Protein AF-A0A7J7HZI8-F1 (afdb_monomer_lite)

Secondary structure (DSSP, 8-state):
--EEEETTS-HHHHHHHHTSS-GGGEEEEEEESSEEEEEEEETTEEEEEETTS-EEEEE--SSTTSS--TT----TT--EEEEEEEETTTTEEEEEEEEEETTEE-TTS-HHHHHHHHHHHHHHTTTTSPP-SS--SEEEEPPEEESSHHHHHHHHHS--SS-EEEEEEEE-

InterPro domains:
  IPR017336 Snurportin-1 [PTHR13403] (26-172)
  IPR047857 Snurportin-1, m3G cap-binding domain [PF21974] (27-172)
  IPR047857 Snurportin-1, m3G cap-binding domain [cd09232] (27-172)

Sequence (172 aa):
MCIVVDRSLSLQTLKLYITSPFPLAMYVFARPAGKRCFVVSSNGTTISRLRNGSLLHRFPSALPSGARTKGNSCSAQSYCILDCIFHESDQTYYVIDMVCWAGYSLYECAAEFRFFWLNSKLVESGACEPPSFYHKYRFDLVPVYNCDQAGLHTAYSGPVPYVKDGLLFYNK

Radius of gyration: 16.7 Å; chains: 1; bounding box: 38×30×52 Å

Structure (mmCIF, N/CA/C/O backbone):
data_AF-A0A7J7HZI8-F1
#
_entry.id   AF-A0A7J7HZI8-F1
#
loop_
_atom_site.group_PDB
_atom_site.id
_atom_site.type_symbol
_atom_site.label_atom_id
_atom_site.label_alt_id
_atom_site.label_comp_id
_atom_site.label_asym_id
_atom_site.label_entity_id
_atom_site.label_seq_id
_atom_site.pdbx_PDB_ins_code
_atom_site.Cartn_x
_atom_site.Cartn_y
_atom_site.Cartn_z
_atom_site.occupancy
_atom_site.B_iso_or_equiv
_atom_site.auth_seq_id
_atom_site.auth_comp_id
_atom_site.auth_asym_id
_atom_site.auth_atom_id
_atom_site.pdbx_PDB_model_num
ATOM 1 N N . MET A 1 1 ? 7.036 -6.065 15.769 1.00 40.88 1 MET A N 1
ATOM 2 C CA . MET A 1 1 ? 6.128 -7.233 15.864 1.00 40.88 1 MET A CA 1
ATOM 3 C C . MET A 1 1 ? 4.721 -6.741 15.558 1.00 40.88 1 MET A C 1
ATOM 5 O O . MET A 1 1 ? 4.287 -5.824 16.238 1.00 40.88 1 MET A O 1
ATOM 9 N N . CYS A 1 2 ? 4.056 -7.260 14.519 1.00 52.22 2 CYS A N 1
ATOM 10 C CA . CYS A 1 2 ? 2.687 -6.848 14.186 1.00 52.22 2 CYS A CA 1
ATOM 11 C C . CYS A 1 2 ? 1.695 -7.850 14.770 1.00 52.22 2 CYS A C 1
ATOM 13 O O . CYS A 1 2 ? 1.752 -9.028 14.414 1.00 52.22 2 CYS A O 1
ATOM 15 N N . ILE A 1 3 ? 0.797 -7.389 15.637 1.00 61.16 3 ILE A N 1
ATOM 16 C CA . ILE A 1 3 ? -0.330 -8.193 16.119 1.00 61.16 3 ILE A CA 1
ATOM 17 C C . ILE A 1 3 ? -1.496 -7.921 15.172 1.00 61.16 3 ILE A C 1
ATOM 19 O O . ILE A 1 3 ? -1.765 -6.769 14.835 1.00 61.16 3 ILE A O 1
ATOM 23 N N . VAL A 1 4 ? -2.144 -8.983 14.702 1.00 61.16 4 VAL A N 1
ATOM 24 C CA . VAL A 1 4 ? -3.350 -8.895 13.878 1.00 61.16 4 VAL A CA 1
ATOM 25 C C . VAL A 1 4 ? -4.506 -9.391 14.722 1.00 61.16 4 VAL A C 1
ATOM 27 O O . VAL A 1 4 ? -4.433 -10.488 15.273 1.00 61.16 4 VAL A O 1
ATOM 30 N N . VAL A 1 5 ? -5.551 -8.578 14.824 1.00 65.75 5 VAL A N 1
ATOM 31 C CA . VAL A 1 5 ? -6.764 -8.929 15.557 1.00 65.75 5 VAL A CA 1
ATOM 32 C C . VAL A 1 5 ? -7.921 -9.005 14.570 1.00 65.75 5 VAL A C 1
ATOM 34 O O . VAL A 1 5 ? -8.190 -8.031 13.870 1.00 65.75 5 VAL A O 1
ATOM 37 N N . ASP A 1 6 ? -8.559 -10.172 14.488 1.00 61.91 6 ASP A N 1
ATOM 38 C CA . ASP A 1 6 ? -9.691 -10.440 13.593 1.00 61.91 6 ASP A CA 1
ATOM 39 C C . ASP A 1 6 ? -10.955 -9.686 14.054 1.00 61.91 6 ASP A C 1
ATOM 41 O O . ASP A 1 6 ? -11.122 -9.373 15.237 1.00 61.91 6 ASP A O 1
ATOM 45 N N . ARG A 1 7 ? -11.872 -9.424 13.118 1.00 56.50 7 ARG A N 1
ATOM 46 C CA . ARG A 1 7 ? -13.182 -8.801 13.350 1.00 56.50 7 ARG A CA 1
ATOM 47 C C . ARG A 1 7 ? -14.077 -9.568 14.336 1.00 56.50 7 ARG A C 1
ATOM 49 O O . ARG A 1 7 ? -15.078 -9.009 14.771 1.00 56.50 7 ARG A O 1
ATOM 56 N N . SER A 1 8 ? -13.775 -10.825 14.673 1.00 56.12 8 SER A N 1
ATOM 57 C CA . SER A 1 8 ? -14.578 -11.610 15.627 1.00 56.12 8 SER A CA 1
ATOM 58 C C . SER A 1 8 ? -14.513 -11.080 17.066 1.00 56.12 8 SER A C 1
ATOM 60 O O . SER A 1 8 ? -15.364 -11.422 17.889 1.00 56.12 8 SER A O 1
ATOM 62 N N . LEU A 1 9 ? -13.530 -10.234 17.385 1.00 59.00 9 LEU A N 1
ATOM 63 C CA . LEU A 1 9 ? -13.352 -9.674 18.718 1.00 59.00 9 LEU A CA 1
ATOM 64 C C . LEU A 1 9 ? -14.156 -8.383 18.882 1.00 59.00 9 LEU A C 1
ATOM 66 O O . LEU A 1 9 ? -14.002 -7.419 18.133 1.00 59.00 9 LEU A O 1
ATOM 70 N N . SER A 1 10 ? -15.013 -8.360 19.904 1.00 61.12 10 SER A N 1
ATOM 71 C CA . SER A 1 10 ? -15.821 -7.184 20.221 1.00 61.12 10 SER A CA 1
ATOM 72 C C . SER A 1 10 ? -14.939 -5.990 20.620 1.00 61.12 10 SER A C 1
ATOM 74 O O . SER A 1 10 ? -13.867 -6.154 21.210 1.00 61.12 10 SER A O 1
ATOM 76 N N . LEU A 1 11 ? -15.425 -4.764 20.390 1.00 61.34 11 LEU A N 1
ATOM 77 C CA . LEU A 1 11 ? -14.773 -3.540 20.882 1.00 61.34 11 LEU A CA 1
ATOM 78 C C . LEU A 1 11 ? -14.543 -3.558 22.403 1.00 61.34 11 LEU A C 1
ATOM 80 O O . LEU A 1 11 ? -13.587 -2.955 22.884 1.00 61.34 11 LEU A O 1
ATOM 84 N N . GLN A 1 12 ? -15.396 -4.249 23.166 1.00 58.69 12 GLN A N 1
ATOM 85 C CA . GLN A 1 12 ? -15.213 -4.431 24.609 1.00 58.69 12 GLN A CA 1
ATOM 86 C C . GLN A 1 12 ? -13.989 -5.308 24.908 1.00 58.69 12 GLN A C 1
ATOM 88 O O . GLN A 1 12 ? -13.199 -4.972 25.786 1.00 58.69 12 GLN A O 1
ATOM 93 N N . THR A 1 13 ? -13.773 -6.371 24.132 1.00 60.03 13 THR A N 1
ATOM 94 C CA . THR A 1 13 ? -12.595 -7.242 24.254 1.00 60.03 13 THR A CA 1
ATOM 95 C C . THR A 1 13 ? -11.309 -6.521 23.840 1.00 60.03 13 THR A C 1
ATOM 97 O O . THR A 1 13 ? -10.290 -6.651 24.513 1.00 60.03 13 THR A O 1
ATOM 100 N N . LEU A 1 14 ? -11.356 -5.691 22.793 1.00 62.72 14 LEU A N 1
ATOM 101 C CA . LEU A 1 14 ? -10.227 -4.845 22.382 1.00 62.72 14 LEU A CA 1
ATOM 102 C C . LEU A 1 14 ? -9.856 -3.796 23.446 1.00 62.72 14 LEU A C 1
ATOM 104 O O . LEU A 1 14 ? -8.674 -3.551 23.681 1.00 62.72 14 LEU A O 1
ATOM 108 N N . LYS A 1 15 ? -10.843 -3.207 24.137 1.00 59.06 15 LYS A N 1
ATOM 109 C CA . LYS A 1 15 ? -10.601 -2.264 25.245 1.00 59.06 15 LYS A CA 1
ATOM 110 C C . LYS A 1 15 ? -9.852 -2.905 26.417 1.00 59.06 15 LYS A C 1
ATOM 112 O O . LYS A 1 15 ? -9.004 -2.245 27.007 1.00 59.06 15 LYS A O 1
ATOM 117 N N . LEU A 1 16 ? -10.113 -4.180 26.716 1.00 57.41 16 LEU A N 1
ATOM 118 C CA . LEU A 1 16 ? -9.410 -4.915 27.777 1.00 57.41 16 LEU A CA 1
ATOM 119 C C . LEU A 1 16 ? -7.919 -5.134 27.456 1.00 57.41 16 LEU A C 1
ATOM 121 O O . LEU A 1 16 ? -7.085 -5.101 28.359 1.00 57.41 16 LEU A O 1
ATOM 125 N N . TYR A 1 17 ? -7.557 -5.286 26.176 1.00 57.78 17 TYR A N 1
ATOM 126 C CA . TYR A 1 17 ? -6.150 -5.329 25.750 1.00 57.78 17 TYR A CA 1
ATOM 127 C C . TYR A 1 17 ? -5.435 -3.979 25.958 1.00 57.78 17 TYR A C 1
ATOM 129 O O . TYR A 1 17 ? -4.256 -3.953 26.323 1.00 57.78 17 TYR A O 1
ATOM 137 N N . ILE A 1 18 ? -6.156 -2.861 25.793 1.00 56.66 18 ILE A N 1
ATOM 138 C CA . ILE A 1 18 ? -5.626 -1.494 25.950 1.00 56.66 18 ILE A CA 1
ATOM 139 C C . ILE A 1 18 ? -5.427 -1.100 27.425 1.00 56.66 18 ILE A C 1
ATOM 141 O O . ILE A 1 18 ? -4.606 -0.243 27.728 1.00 56.66 18 ILE A O 1
ATOM 145 N N . THR A 1 19 ? -6.117 -1.728 28.377 1.00 52.50 19 THR A N 1
ATOM 146 C CA . THR A 1 19 ? -5.936 -1.421 29.812 1.00 52.50 19 THR A CA 1
ATOM 147 C C . THR A 1 19 ? -4.640 -1.967 30.429 1.00 52.50 19 THR A C 1
ATOM 149 O O . THR A 1 19 ? -4.361 -1.701 31.595 1.00 52.50 19 THR A O 1
ATOM 152 N N . SER A 1 20 ? -3.827 -2.709 29.671 1.00 55.22 20 SER A N 1
ATOM 153 C CA . SER A 1 20 ? -2.462 -3.075 30.079 1.00 55.22 20 SER A CA 1
ATOM 154 C C . SER A 1 20 ? -1.481 -1.919 29.792 1.00 55.22 20 SER A C 1
ATOM 156 O O . SER A 1 20 ? -1.765 -1.105 28.927 1.00 55.22 20 SER A O 1
ATOM 158 N N . PRO A 1 21 ? -0.318 -1.801 30.459 1.00 53.47 21 PRO A N 1
ATOM 159 C CA . PRO A 1 21 ? 0.635 -0.695 30.242 1.00 53.47 21 PRO A CA 1
ATOM 160 C C . PRO A 1 21 ? 1.377 -0.711 28.882 1.00 53.47 21 PRO A C 1
ATOM 162 O O . PRO A 1 21 ? 2.198 0.164 28.618 1.00 53.47 21 PRO A O 1
ATOM 165 N N . PHE A 1 22 ? 1.098 -1.678 28.003 1.00 51.97 22 PHE A N 1
ATOM 166 C CA . PHE A 1 22 ? 1.773 -1.882 26.711 1.00 51.97 22 PHE A CA 1
ATOM 167 C C . PHE A 1 22 ? 1.375 -0.986 25.495 1.00 51.97 22 PHE A C 1
ATOM 169 O O . PHE A 1 22 ? 2.197 -0.868 24.587 1.00 51.97 22 PHE A O 1
ATOM 176 N N . PRO A 1 23 ? 0.186 -0.351 25.382 1.00 58.75 23 PRO A N 1
ATOM 177 C CA . PRO A 1 23 ? -0.328 0.150 24.098 1.00 58.75 23 PRO A CA 1
ATOM 178 C C . PRO A 1 23 ? 0.132 1.556 23.684 1.00 58.75 23 PRO A C 1
ATOM 180 O O . PRO A 1 23 ? 0.060 1.879 22.502 1.00 58.75 23 PRO A O 1
ATOM 183 N N . LEU A 1 24 ? 0.656 2.398 24.583 1.00 63.09 24 LEU A N 1
ATOM 184 C CA . LEU A 1 24 ? 1.064 3.769 24.209 1.00 63.09 24 LEU A CA 1
ATOM 185 C C . LEU A 1 24 ? 2.265 3.811 23.243 1.00 63.09 24 LEU A C 1
ATOM 187 O O . LEU A 1 24 ? 2.465 4.804 22.535 1.00 63.09 24 LEU A O 1
ATOM 191 N N . ALA A 1 25 ? 3.037 2.725 23.181 1.00 81.50 25 ALA A N 1
ATOM 192 C CA . ALA A 1 25 ? 4.170 2.564 22.276 1.00 81.50 25 ALA A CA 1
ATOM 193 C C . ALA A 1 25 ? 3.770 2.054 20.877 1.00 81.50 25 ALA A C 1
ATOM 195 O O . ALA A 1 25 ? 4.642 1.758 20.069 1.00 81.50 25 ALA A O 1
ATOM 196 N N . MET A 1 26 ? 2.473 1.934 20.568 1.00 88.94 26 MET A N 1
ATOM 197 C CA . MET A 1 26 ? 2.006 1.343 19.312 1.00 88.94 26 MET A CA 1
ATOM 198 C C . MET A 1 26 ? 1.172 2.308 18.462 1.00 88.94 26 MET A C 1
ATOM 200 O O . MET A 1 26 ? 0.520 3.230 18.960 1.00 88.94 26 MET A O 1
ATOM 204 N N . TYR A 1 27 ? 1.162 2.041 17.163 1.00 92.94 27 TYR A N 1
ATOM 205 C CA . TYR A 1 27 ? 0.184 2.519 16.197 1.00 92.94 27 TYR A CA 1
ATOM 206 C C . TYR A 1 27 ? -0.851 1.433 15.900 1.00 92.94 27 TYR A C 1
ATOM 208 O O . TYR A 1 27 ? -0.564 0.238 16.023 1.00 92.94 27 TYR A O 1
ATOM 216 N N . VAL A 1 28 ? -2.040 1.849 15.468 1.00 93.25 28 VAL A N 1
ATOM 217 C CA . VAL A 1 28 ? -3.134 0.971 15.046 1.00 93.25 28 VAL A CA 1
ATOM 218 C C . VAL A 1 28 ? -3.672 1.381 13.674 1.00 93.25 28 VAL A C 1
ATOM 220 O O . VAL A 1 28 ? -3.768 2.566 13.358 1.00 93.25 28 VAL A O 1
ATOM 223 N N . PHE A 1 29 ? -4.024 0.381 12.867 1.00 94.19 29 PHE A N 1
ATOM 224 C CA . PHE A 1 29 ? -4.473 0.523 11.484 1.00 94.19 29 PHE A CA 1
ATOM 225 C C . PHE A 1 29 ? -5.754 -0.281 11.270 1.00 94.19 29 PHE A C 1
ATOM 227 O O . PHE A 1 29 ? -5.889 -1.394 11.789 1.00 94.19 29 PHE A O 1
ATOM 234 N N . ALA A 1 30 ? -6.645 0.231 10.424 1.00 95.50 30 ALA A N 1
ATOM 235 C CA . ALA A 1 30 ? -7.705 -0.574 9.830 1.00 95.50 30 ALA A CA 1
ATOM 236 C C . ALA A 1 30 ? -7.076 -1.525 8.802 1.00 95.50 30 ALA A C 1
ATOM 238 O O . ALA A 1 30 ? -6.575 -1.078 7.776 1.00 95.50 30 ALA A O 1
ATOM 239 N N . ARG A 1 31 ? -7.053 -2.834 9.060 1.00 95.75 31 ARG A N 1
ATOM 240 C CA . ARG A 1 31 ? -6.400 -3.784 8.151 1.00 95.75 31 ARG A CA 1
ATOM 241 C C . ARG A 1 31 ? -7.294 -4.039 6.926 1.00 95.75 31 ARG A C 1
ATOM 243 O O . ARG A 1 31 ? -8.434 -4.463 7.124 1.00 95.75 31 ARG A O 1
ATOM 250 N N . PRO A 1 32 ? -6.822 -3.822 5.684 1.00 96.81 32 PRO A N 1
ATOM 251 C CA . PRO A 1 32 ? -7.548 -4.238 4.487 1.00 96.81 32 PRO A CA 1
ATOM 252 C C . PRO A 1 32 ? -7.670 -5.762 4.390 1.00 96.81 32 PRO A C 1
ATOM 254 O O . PRO A 1 32 ? -6.721 -6.486 4.691 1.00 96.81 32 PRO A O 1
ATOM 257 N N . ALA A 1 33 ? -8.808 -6.243 3.896 1.00 96.00 33 ALA A N 1
ATOM 258 C CA . ALA A 1 33 ? -9.020 -7.639 3.544 1.00 96.00 33 ALA A CA 1
ATOM 259 C C . ALA A 1 33 ? -8.139 -8.018 2.351 1.00 96.00 33 ALA A C 1
ATOM 261 O O . ALA A 1 33 ? -8.292 -7.490 1.252 1.00 96.00 33 ALA A O 1
ATOM 262 N N . GLY A 1 34 ? -7.198 -8.938 2.536 1.00 96.12 34 GLY A N 1
ATOM 263 C CA . GLY A 1 34 ? -6.335 -9.300 1.422 1.00 96.12 34 GLY A CA 1
ATOM 264 C C . GLY A 1 34 ? -5.084 -10.069 1.785 1.00 96.12 34 GLY A C 1
ATOM 265 O O . GLY A 1 34 ? -4.888 -10.545 2.907 1.00 96.12 34 GLY A O 1
ATOM 266 N N . LYS A 1 35 ? -4.209 -10.183 0.788 1.00 96.69 35 LYS A N 1
ATOM 267 C CA . LYS A 1 35 ? -2.971 -10.955 0.875 1.00 96.69 35 LYS A CA 1
ATOM 268 C C . LYS A 1 35 ? -1.818 -10.043 1.274 1.00 96.69 35 LYS A C 1
ATOM 270 O O . LYS A 1 35 ? -1.394 -9.195 0.490 1.00 96.69 35 LYS A O 1
ATOM 275 N N . ARG A 1 36 ? -1.277 -10.238 2.480 1.00 96.81 36 ARG A N 1
ATOM 276 C CA . ARG A 1 36 ? -0.037 -9.564 2.892 1.00 96.81 36 ARG A CA 1
ATOM 277 C C . ARG A 1 36 ? 1.133 -10.052 2.035 1.00 96.81 36 ARG A C 1
ATOM 279 O O . ARG A 1 36 ? 1.321 -11.260 1.866 1.00 96.81 36 ARG A O 1
ATOM 286 N N . CYS A 1 37 ? 1.908 -9.119 1.501 1.00 97.94 37 CYS A N 1
ATOM 287 C CA . CYS A 1 37 ? 2.987 -9.385 0.565 1.00 97.94 37 CYS A CA 1
ATOM 288 C C . CYS A 1 37 ? 4.089 -8.325 0.658 1.00 97.94 37 CYS A C 1
ATOM 290 O O . CYS A 1 37 ? 3.833 -7.176 1.004 1.00 97.94 37 CYS A O 1
ATOM 292 N N . PHE A 1 38 ? 5.308 -8.712 0.295 1.00 97.88 38 PHE A N 1
ATOM 293 C CA . PHE A 1 38 ? 6.377 -7.760 0.016 1.00 97.88 38 PHE A CA 1
ATOM 294 C C . PHE A 1 38 ? 6.353 -7.387 -1.456 1.00 97.88 38 PHE A C 1
ATOM 296 O O . PHE A 1 38 ? 6.255 -8.268 -2.313 1.00 97.88 38 PHE A O 1
ATOM 303 N N . VAL A 1 39 ? 6.484 -6.098 -1.745 1.00 98.38 39 VAL A N 1
ATOM 304 C CA . VAL A 1 39 ? 6.611 -5.561 -3.098 1.00 98.38 39 VAL A CA 1
ATOM 305 C C . VAL A 1 39 ? 8.031 -5.050 -3.282 1.00 98.38 39 VAL A C 1
ATOM 307 O O . VAL A 1 39 ? 8.505 -4.235 -2.498 1.00 98.38 39 VAL A O 1
ATOM 310 N N . VAL A 1 40 ? 8.705 -5.530 -4.324 1.00 97.88 40 VAL A N 1
ATOM 311 C CA . VAL A 1 40 ? 10.071 -5.136 -4.672 1.00 97.88 40 VAL A CA 1
ATOM 312 C C . VAL A 1 40 ? 10.091 -4.598 -6.096 1.00 97.88 40 VAL A C 1
ATOM 314 O O . VAL A 1 40 ? 9.689 -5.304 -7.023 1.00 97.88 40 VAL A O 1
ATOM 317 N N . SER A 1 41 ? 10.567 -3.368 -6.290 1.00 96.38 41 SER A N 1
ATOM 318 C CA . SER A 1 41 ? 10.803 -2.790 -7.618 1.00 96.38 41 SER A CA 1
ATOM 319 C C . SER A 1 41 ? 12.294 -2.634 -7.890 1.00 96.38 41 SER A C 1
ATOM 321 O O . SER A 1 41 ? 13.038 -2.099 -7.073 1.00 96.38 41 SER A O 1
ATOM 323 N N . SER A 1 42 ? 12.742 -3.141 -9.036 1.00 94.69 42 SER A N 1
ATOM 324 C CA . SER A 1 42 ? 14.132 -3.064 -9.486 1.00 94.69 42 SER A CA 1
ATOM 325 C C . SER A 1 42 ? 14.216 -3.435 -10.969 1.00 94.69 42 SER A C 1
ATOM 327 O O . SER A 1 42 ? 13.383 -4.187 -11.480 1.00 94.69 42 SER A O 1
ATOM 329 N N . ASN A 1 43 ? 15.235 -2.939 -11.677 1.00 91.44 43 ASN A N 1
ATOM 330 C CA . ASN A 1 43 ? 15.530 -3.305 -13.070 1.00 91.44 43 ASN A CA 1
ATOM 331 C C . ASN A 1 43 ? 14.347 -3.124 -14.051 1.00 91.44 43 ASN A C 1
ATOM 333 O O . ASN A 1 43 ? 14.212 -3.850 -15.044 1.00 91.44 43 ASN A O 1
ATOM 337 N N . GLY A 1 44 ? 13.489 -2.137 -13.780 1.00 91.75 44 GLY A N 1
ATOM 338 C CA . GLY A 1 44 ? 12.348 -1.772 -14.618 1.00 91.75 44 GLY A CA 1
ATOM 339 C C . GLY A 1 44 ? 11.150 -2.714 -14.494 1.00 91.75 44 GLY A C 1
ATOM 340 O O . GLY A 1 44 ? 10.342 -2.781 -15.418 1.00 91.75 44 GLY A O 1
ATOM 341 N N . THR A 1 45 ? 11.052 -3.472 -13.401 1.00 94.62 45 THR A N 1
ATOM 342 C CA . THR A 1 45 ? 9.901 -4.325 -13.089 1.00 94.62 45 THR A CA 1
ATOM 343 C C . THR A 1 45 ? 9.609 -4.290 -11.595 1.00 94.62 45 THR A C 1
ATOM 345 O O . THR A 1 45 ? 10.490 -4.064 -10.767 1.00 94.62 45 THR A O 1
ATOM 348 N N . THR A 1 46 ? 8.370 -4.600 -11.239 1.00 97.62 46 THR A N 1
ATOM 349 C CA . THR A 1 46 ? 7.943 -4.819 -9.859 1.00 97.62 46 THR A CA 1
ATOM 350 C C . THR A 1 46 ? 7.483 -6.255 -9.671 1.00 97.62 46 THR A C 1
ATOM 352 O O . THR A 1 46 ? 6.848 -6.844 -10.550 1.00 97.62 46 THR A O 1
ATOM 355 N N . ILE A 1 47 ? 7.854 -6.841 -8.537 1.00 98.38 47 ILE A N 1
ATOM 356 C CA . ILE A 1 47 ? 7.523 -8.204 -8.140 1.00 98.38 47 ILE A CA 1
ATOM 357 C C . ILE A 1 47 ? 6.906 -8.150 -6.748 1.00 98.38 47 ILE A C 1
ATOM 359 O O . ILE A 1 47 ? 7.517 -7.611 -5.829 1.00 98.38 47 ILE A O 1
ATOM 363 N N . SER A 1 48 ? 5.727 -8.742 -6.577 1.00 98.62 48 SER A N 1
ATOM 364 C CA . SER A 1 48 ? 5.128 -8.961 -5.262 1.00 98.62 48 SER A CA 1
ATOM 365 C C . SER A 1 48 ? 5.218 -10.431 -4.863 1.00 98.62 48 SER A C 1
ATOM 367 O O . SER A 1 48 ? 5.002 -11.326 -5.684 1.00 98.62 48 SER A O 1
ATOM 369 N N . ARG A 1 49 ? 5.562 -10.703 -3.602 1.00 98.56 49 ARG A N 1
ATOM 370 C CA . ARG A 1 49 ? 5.676 -12.058 -3.044 1.00 98.56 49 ARG A CA 1
ATOM 371 C C . ARG A 1 49 ? 4.905 -12.177 -1.745 1.00 98.56 49 ARG A C 1
ATOM 373 O O . ARG A 1 49 ? 4.982 -11.300 -0.890 1.00 98.56 49 ARG A O 1
ATOM 380 N N . LEU A 1 50 ? 4.186 -13.282 -1.593 1.00 97.69 50 LEU A N 1
ATOM 381 C CA . LEU A 1 50 ? 3.529 -13.630 -0.338 1.00 97.69 50 LEU A CA 1
ATOM 382 C C . LEU A 1 50 ? 4.571 -13.936 0.746 1.00 97.69 50 LEU A C 1
ATOM 384 O O . LEU A 1 50 ? 5.747 -14.165 0.462 1.00 97.69 50 LEU A O 1
ATOM 388 N N . ARG A 1 51 ? 4.132 -13.989 2.006 1.00 90.69 51 ARG A N 1
ATOM 389 C CA . ARG A 1 51 ? 5.009 -14.264 3.158 1.00 90.69 51 ARG A CA 1
ATOM 390 C C . ARG A 1 51 ? 5.712 -15.627 3.091 1.00 90.69 51 ARG A C 1
ATOM 392 O O . ARG A 1 51 ? 6.794 -15.777 3.643 1.00 90.69 51 ARG A O 1
ATOM 399 N N . ASN A 1 52 ? 5.121 -16.601 2.402 1.00 93.00 52 ASN A N 1
ATOM 400 C CA . ASN A 1 52 ? 5.737 -17.905 2.124 1.00 93.00 52 ASN A CA 1
ATOM 401 C C . ASN A 1 52 ? 6.780 -17.853 0.978 1.00 93.00 52 ASN A C 1
ATOM 403 O O . ASN A 1 52 ? 7.292 -18.891 0.576 1.00 93.00 52 ASN A O 1
ATOM 407 N N . GLY A 1 53 ? 7.056 -16.672 0.413 1.00 93.62 53 GLY A N 1
ATOM 408 C CA . GLY A 1 53 ? 7.993 -16.450 -0.691 1.00 93.62 53 GLY A CA 1
ATOM 409 C C . GLY A 1 53 ? 7.410 -16.660 -2.094 1.00 93.62 53 GLY A C 1
ATOM 410 O O . GLY A 1 53 ? 8.060 -16.290 -3.084 1.00 93.62 53 GLY A O 1
ATOM 411 N N . SER A 1 54 ? 6.192 -17.204 -2.216 1.00 97.38 54 SER A N 1
ATOM 412 C CA . SER A 1 54 ? 5.583 -17.467 -3.521 1.00 97.38 54 SER A CA 1
ATOM 413 C C . SER A 1 54 ? 5.320 -16.168 -4.276 1.00 97.38 54 SER A C 1
ATOM 415 O O . SER A 1 54 ? 4.889 -15.170 -3.692 1.00 97.38 54 SER A O 1
ATOM 417 N N . LEU A 1 55 ? 5.553 -16.188 -5.588 1.00 98.25 55 LEU A N 1
ATOM 418 C CA . LEU A 1 55 ? 5.240 -15.066 -6.466 1.00 98.25 55 LEU A CA 1
ATOM 419 C C . LEU A 1 55 ? 3.730 -14.804 -6.447 1.00 98.25 55 LEU A C 1
ATOM 421 O O . LEU A 1 55 ? 2.952 -15.712 -6.723 1.00 98.25 55 LEU A O 1
ATOM 425 N N . LEU A 1 56 ? 3.338 -13.571 -6.134 1.00 98.06 56 LEU A N 1
ATOM 426 C CA . LEU A 1 56 ? 1.963 -13.111 -6.281 1.00 98.06 56 LEU A CA 1
ATOM 427 C C . LEU A 1 56 ? 1.792 -12.493 -7.672 1.00 98.06 56 LEU A C 1
ATOM 429 O O . LEU A 1 56 ? 1.074 -13.045 -8.498 1.00 98.06 56 LEU A O 1
ATOM 433 N N . HIS A 1 57 ? 2.519 -11.413 -7.975 1.00 98.38 57 HIS A N 1
ATOM 434 C CA . HIS A 1 57 ? 2.464 -10.758 -9.283 1.00 98.38 57 HIS A CA 1
ATOM 435 C C . HIS A 1 57 ? 3.836 -10.280 -9.770 1.00 98.38 57 HIS A C 1
ATOM 437 O O . HIS A 1 57 ? 4.738 -9.982 -8.988 1.00 98.38 57 HIS A O 1
ATOM 443 N N . ARG A 1 58 ? 3.954 -10.133 -11.095 1.00 97.81 58 ARG A N 1
ATOM 444 C CA . ARG A 1 58 ? 5.019 -9.385 -11.774 1.00 97.81 58 ARG A CA 1
ATOM 445 C C . ARG A 1 58 ? 4.380 -8.351 -12.698 1.00 97.81 58 ARG A C 1
ATOM 447 O O . ARG A 1 58 ? 3.540 -8.714 -13.519 1.00 97.81 58 ARG A O 1
ATOM 454 N N . PHE A 1 59 ? 4.737 -7.081 -12.545 1.00 97.31 59 PHE A N 1
ATOM 455 C CA . PHE A 1 59 ? 4.059 -5.974 -13.222 1.00 97.31 59 PHE A CA 1
ATOM 456 C C . PHE A 1 59 ? 4.944 -4.723 -13.323 1.00 97.31 59 PHE A C 1
ATOM 458 O O . PHE A 1 59 ? 5.872 -4.583 -12.526 1.00 97.31 59 PHE A O 1
ATOM 465 N N . PRO A 1 60 ? 4.685 -3.812 -14.278 1.00 95.75 60 PRO A N 1
ATOM 466 C CA . PRO A 1 60 ? 5.257 -2.472 -14.245 1.00 95.75 60 PRO A CA 1
ATOM 467 C C . PRO A 1 60 ? 4.543 -1.623 -13.182 1.00 95.75 60 PRO A C 1
ATOM 469 O O . PRO A 1 60 ? 3.319 -1.712 -13.040 1.00 95.75 60 PRO A O 1
ATOM 472 N N . SER A 1 61 ? 5.287 -0.803 -12.441 1.00 95.94 61 SER A N 1
ATOM 473 C CA . SER A 1 61 ? 4.730 0.157 -11.480 1.00 95.94 61 SER A CA 1
ATOM 474 C C . SER A 1 61 ? 5.409 1.522 -11.574 1.00 95.94 61 SER A C 1
ATOM 476 O O . SER A 1 61 ? 6.510 1.638 -12.111 1.00 95.94 61 SER A O 1
ATOM 478 N N . ALA A 1 62 ? 4.762 2.534 -10.996 1.00 94.44 62 ALA A N 1
ATOM 479 C CA . ALA A 1 62 ? 5.313 3.880 -10.872 1.00 94.44 62 ALA A CA 1
ATOM 480 C C . ALA A 1 62 ? 6.330 4.020 -9.716 1.00 94.44 62 ALA A C 1
ATOM 482 O O . ALA A 1 62 ? 6.871 5.098 -9.491 1.00 94.44 62 ALA A O 1
ATOM 483 N N .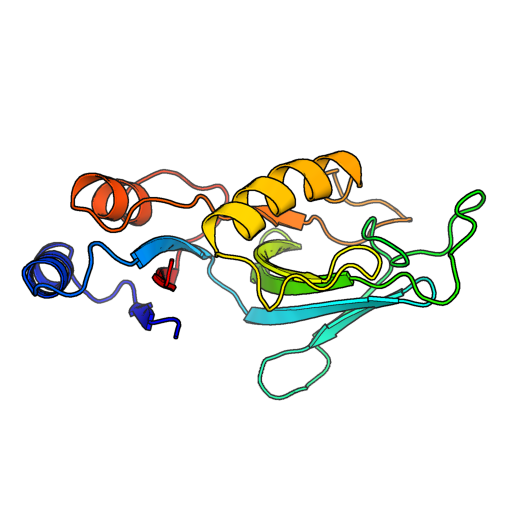 LEU A 1 63 ? 6.630 2.934 -8.991 1.00 95.25 63 LEU A N 1
ATOM 484 C CA . LEU A 1 63 ? 7.675 2.932 -7.968 1.00 95.25 63 LEU A CA 1
ATOM 485 C C . LEU A 1 63 ? 9.063 3.149 -8.601 1.00 95.25 63 LEU A C 1
ATOM 487 O O . LEU A 1 63 ? 9.267 2.811 -9.775 1.00 95.25 63 LEU A O 1
ATOM 491 N N . PRO A 1 64 ? 10.061 3.624 -7.831 1.00 93.69 64 PRO A N 1
ATOM 492 C CA . PRO A 1 64 ? 11.439 3.729 -8.303 1.00 93.69 64 PRO A CA 1
ATOM 493 C C . PRO A 1 64 ? 11.923 2.423 -8.946 1.00 93.69 64 PRO A C 1
ATOM 495 O O . PRO A 1 64 ? 11.789 1.343 -8.366 1.00 93.69 64 PRO A O 1
ATOM 498 N N . SER A 1 65 ? 12.450 2.507 -10.169 1.00 92.38 65 SER A N 1
ATOM 499 C CA . SER A 1 65 ? 12.887 1.346 -10.965 1.00 92.38 65 SER A CA 1
ATOM 500 C C . SER A 1 65 ? 11.810 0.270 -11.208 1.00 92.38 65 SER A C 1
ATOM 502 O O . SER A 1 65 ? 12.146 -0.874 -11.522 1.00 92.38 65 SER A O 1
ATOM 504 N N . GLY A 1 66 ? 10.521 0.610 -11.081 1.00 93.50 66 GLY A N 1
ATOM 505 C CA . GLY A 1 66 ? 9.382 -0.301 -11.244 1.00 93.50 66 GLY A CA 1
ATOM 506 C C . GLY A 1 66 ? 8.893 -0.488 -12.678 1.00 93.50 66 GLY A C 1
ATOM 507 O O . GLY A 1 66 ? 8.201 -1.467 -12.956 1.00 93.50 66 GLY A O 1
ATOM 508 N N . ALA A 1 67 ? 9.288 0.389 -13.601 1.00 91.75 67 ALA A N 1
ATOM 509 C CA . ALA A 1 67 ? 8.952 0.313 -15.019 1.00 91.75 67 ALA A CA 1
ATOM 510 C C . ALA A 1 67 ? 10.103 0.844 -15.890 1.00 91.75 67 ALA A C 1
ATOM 512 O O . ALA A 1 67 ? 10.939 1.626 -15.438 1.00 91.75 67 ALA A O 1
ATOM 513 N N . ARG A 1 68 ? 10.148 0.420 -17.159 1.00 85.88 68 ARG A N 1
ATOM 514 C CA . ARG A 1 68 ? 11.080 0.954 -18.165 1.00 85.88 68 ARG A CA 1
ATOM 515 C C . ARG A 1 68 ? 10.419 2.120 -18.898 1.00 85.88 68 ARG A C 1
ATOM 517 O O . ARG A 1 68 ? 9.731 1.906 -19.892 1.00 85.88 68 ARG A O 1
ATOM 524 N N . THR A 1 69 ? 10.608 3.340 -18.408 1.00 76.00 69 THR A N 1
ATOM 525 C CA . THR A 1 69 ? 10.107 4.564 -19.052 1.00 76.00 69 THR A CA 1
ATOM 526 C C . THR A 1 69 ? 11.252 5.340 -19.708 1.00 76.00 69 THR A C 1
ATOM 528 O O . THR A 1 69 ? 12.386 5.339 -19.228 1.00 76.00 69 THR A O 1
ATOM 531 N N . LYS A 1 70 ? 10.979 5.991 -20.847 1.00 58.94 70 LYS A N 1
ATOM 532 C CA . LYS A 1 70 ? 11.955 6.867 -21.513 1.00 58.94 70 LYS A CA 1
ATOM 533 C C . LYS A 1 70 ? 12.160 8.113 -20.643 1.00 58.94 70 LYS A C 1
ATOM 535 O O . LYS A 1 70 ? 11.207 8.852 -20.434 1.00 58.94 70 LYS A O 1
ATOM 540 N N . GLY A 1 71 ? 13.377 8.330 -20.146 1.00 59.34 71 GLY A N 1
ATOM 541 C CA . GLY A 1 71 ? 13.749 9.528 -19.376 1.00 59.34 71 GLY A CA 1
ATOM 542 C C . GLY A 1 71 ? 14.177 9.272 -17.931 1.00 59.34 71 GLY A C 1
ATOM 543 O O . GLY A 1 71 ? 14.776 10.153 -17.326 1.00 59.34 71 GLY A O 1
ATOM 544 N N . ASN A 1 72 ? 13.954 8.071 -17.388 1.00 55.56 72 ASN A N 1
ATOM 545 C CA . ASN A 1 72 ? 14.458 7.727 -16.063 1.00 55.56 72 ASN A CA 1
ATOM 546 C C . ASN A 1 72 ? 15.830 7.059 -16.218 1.00 55.56 72 ASN A C 1
ATOM 548 O O . ASN A 1 72 ? 15.922 5.867 -16.515 1.00 55.56 72 ASN A O 1
ATOM 552 N N . SER A 1 73 ? 16.909 7.835 -16.092 1.00 53.97 73 SER A N 1
ATOM 553 C CA . SER A 1 73 ? 18.264 7.295 -15.967 1.00 53.97 73 SER A CA 1
ATOM 554 C C . SER A 1 73 ? 18.346 6.536 -14.643 1.00 53.97 73 SER A C 1
ATOM 556 O O . SER A 1 73 ? 18.721 7.099 -13.616 1.00 53.97 73 SER A O 1
ATOM 558 N N . CYS A 1 74 ? 17.908 5.275 -14.644 1.00 53.84 74 CYS A N 1
ATOM 559 C CA . CYS A 1 74 ? 17.961 4.418 -13.472 1.00 53.84 74 CYS A CA 1
ATOM 560 C C . CYS A 1 74 ? 19.425 4.296 -13.057 1.00 53.84 74 CYS A C 1
ATOM 562 O O . CYS A 1 74 ? 20.220 3.667 -13.760 1.00 53.84 74 CYS A O 1
ATOM 564 N N . SER A 1 75 ? 19.794 4.890 -11.921 1.00 60.25 75 SER A N 1
ATOM 565 C CA . SER A 1 75 ? 21.042 4.512 -11.273 1.00 60.25 75 SER A CA 1
ATOM 566 C C . SER A 1 75 ? 20.979 3.003 -11.031 1.00 60.25 75 SER A C 1
ATOM 568 O O . SER A 1 75 ? 19.940 2.472 -10.627 1.00 60.25 75 SER A O 1
ATOM 570 N N . ALA A 1 76 ? 22.074 2.291 -11.299 1.00 61.44 76 ALA A N 1
ATOM 571 C CA . ALA A 1 76 ? 22.125 0.828 -11.203 1.00 61.44 76 ALA A CA 1
ATOM 572 C C . ALA A 1 76 ? 21.799 0.283 -9.790 1.00 61.44 76 ALA A C 1
ATOM 574 O O . ALA A 1 76 ? 21.683 -0.924 -9.605 1.00 61.44 76 ALA A O 1
ATOM 575 N N . GLN A 1 77 ? 21.641 1.169 -8.801 1.00 69.19 77 GLN A N 1
ATOM 576 C CA . GLN A 1 77 ? 21.375 0.869 -7.396 1.00 69.19 77 GLN A CA 1
ATOM 577 C C . GLN A 1 77 ? 19.987 1.327 -6.907 1.00 69.19 77 GLN A C 1
ATOM 579 O O . GLN A 1 77 ? 19.693 1.188 -5.724 1.00 69.19 77 GLN A O 1
ATOM 584 N N . SER A 1 78 ? 19.112 1.861 -7.769 1.00 87.62 78 SER A N 1
ATOM 585 C CA . SER A 1 78 ? 17.777 2.297 -7.335 1.00 87.62 78 SER A CA 1
ATOM 586 C C . SER A 1 78 ? 16.797 1.121 -7.273 1.00 87.62 78 SER A C 1
ATOM 588 O O . SER A 1 78 ? 16.487 0.504 -8.296 1.00 87.62 78 SER A O 1
ATOM 590 N N . TYR A 1 79 ? 16.296 0.814 -6.076 1.00 93.62 79 TYR A N 1
ATOM 591 C CA . TYR A 1 79 ? 15.241 -0.175 -5.836 1.00 93.62 79 TYR A CA 1
ATOM 592 C C . TYR A 1 79 ? 14.303 0.283 -4.711 1.00 93.62 79 TYR A C 1
ATOM 594 O O . TYR A 1 79 ? 14.644 1.170 -3.928 1.00 93.62 79 TYR A O 1
ATOM 602 N N . CYS A 1 80 ? 13.111 -0.306 -4.628 1.00 95.62 80 CYS A N 1
ATOM 603 C CA . CYS A 1 80 ? 12.160 -0.064 -3.540 1.00 95.62 80 CYS A CA 1
ATOM 604 C C . CYS A 1 80 ? 11.696 -1.390 -2.933 1.00 95.62 80 CYS A C 1
ATOM 606 O O . CYS A 1 80 ? 11.573 -2.389 -3.646 1.00 95.62 80 CYS A O 1
ATOM 608 N N . ILE A 1 81 ? 11.456 -1.389 -1.620 1.00 96.88 81 ILE A N 1
ATOM 609 C CA . ILE A 1 81 ? 10.892 -2.510 -0.866 1.00 96.88 81 ILE A CA 1
ATOM 610 C C . ILE A 1 81 ? 9.771 -1.971 0.023 1.00 96.88 81 ILE A C 1
ATOM 612 O O . ILE A 1 81 ? 10.025 -1.174 0.931 1.00 96.88 81 ILE A O 1
ATOM 616 N N . LEU A 1 82 ? 8.551 -2.446 -0.218 1.00 97.69 82 LEU A N 1
ATOM 617 C CA . LEU A 1 82 ? 7.349 -2.101 0.539 1.00 97.69 82 LEU A CA 1
ATOM 618 C C . LEU A 1 82 ? 6.741 -3.355 1.181 1.00 97.69 82 LEU A C 1
ATOM 620 O O . LEU A 1 82 ? 6.747 -4.430 0.575 1.00 97.69 82 LEU A O 1
ATOM 624 N N . ASP A 1 83 ? 6.187 -3.212 2.384 1.00 96.62 83 ASP A N 1
ATOM 625 C CA . ASP A 1 83 ? 5.265 -4.187 2.979 1.00 96.62 83 ASP A CA 1
ATOM 626 C C . ASP A 1 83 ? 3.839 -3.728 2.675 1.00 96.62 83 ASP A C 1
ATOM 628 O O . ASP A 1 83 ? 3.453 -2.592 2.970 1.00 96.62 83 ASP A O 1
ATOM 632 N N . CYS A 1 84 ? 3.063 -4.595 2.035 1.00 97.88 84 CYS A N 1
ATOM 633 C CA . CYS A 1 84 ? 1.750 -4.256 1.514 1.00 97.88 84 CYS A CA 1
ATOM 634 C C . CYS A 1 84 ? 0.715 -5.328 1.842 1.00 97.88 84 CYS A C 1
ATOM 636 O O . CYS A 1 84 ? 1.020 -6.501 2.070 1.00 97.88 84 CYS A O 1
ATOM 638 N N . ILE A 1 85 ? -0.550 -4.940 1.756 1.00 97.94 85 ILE A N 1
ATOM 639 C CA . ILE A 1 85 ? -1.686 -5.847 1.670 1.00 97.94 85 ILE A CA 1
ATOM 640 C C . ILE A 1 85 ? -2.338 -5.625 0.310 1.00 97.94 85 ILE A C 1
ATOM 642 O O . ILE A 1 85 ? -2.820 -4.536 0.012 1.00 97.94 85 ILE A O 1
ATOM 646 N N . PHE A 1 86 ? -2.329 -6.659 -0.529 1.00 98.19 86 PHE A N 1
ATOM 647 C CA . PHE A 1 86 ? -3.020 -6.622 -1.809 1.00 98.19 86 PHE A CA 1
ATOM 648 C C . PHE A 1 86 ? -4.504 -6.918 -1.594 1.00 98.19 86 PHE A C 1
ATOM 650 O O . PHE A 1 86 ? -4.862 -8.038 -1.212 1.00 98.19 86 PHE A O 1
ATOM 657 N N . HIS A 1 87 ? -5.341 -5.910 -1.821 1.00 98.00 87 HIS A N 1
ATOM 658 C CA . HIS A 1 87 ? -6.791 -6.007 -1.721 1.00 98.00 87 HIS A CA 1
ATOM 659 C C . HIS A 1 87 ? -7.359 -6.357 -3.103 1.00 98.00 87 HIS A C 1
ATOM 661 O O . HIS A 1 87 ? -7.249 -5.604 -4.070 1.00 98.00 87 HIS A O 1
ATOM 667 N N . GLU A 1 88 ? -7.910 -7.564 -3.226 1.00 96.00 88 GLU A N 1
ATOM 668 C CA . GLU A 1 88 ? -8.216 -8.150 -4.536 1.00 96.00 88 GLU A CA 1
ATOM 669 C C . GLU A 1 88 ? -9.406 -7.482 -5.230 1.00 96.00 88 GLU A C 1
ATOM 671 O O . GLU A 1 88 ? -9.431 -7.412 -6.457 1.00 96.00 88 GLU A O 1
ATOM 676 N N . SER A 1 89 ? -10.391 -6.978 -4.481 1.00 95.75 89 SER A N 1
ATOM 677 C CA . SER A 1 89 ? -11.623 -6.472 -5.093 1.00 95.75 89 SER A CA 1
ATOM 678 C C . SER A 1 89 ? -11.428 -5.150 -5.836 1.00 95.75 89 SER A C 1
ATOM 680 O O . SER A 1 89 ? -12.132 -4.906 -6.809 1.00 95.75 89 SER A O 1
ATOM 682 N N . ASP A 1 90 ? -10.490 -4.305 -5.395 1.00 95.94 90 ASP A N 1
ATOM 683 C CA . ASP A 1 90 ? -10.173 -3.020 -6.038 1.00 95.94 90 ASP A CA 1
ATOM 684 C C . ASP A 1 90 ? -8.784 -3.000 -6.704 1.00 95.94 90 ASP A C 1
ATOM 686 O O . ASP A 1 90 ? -8.402 -1.997 -7.301 1.00 95.94 90 ASP A O 1
ATOM 690 N N . GLN A 1 91 ? -8.044 -4.115 -6.631 1.00 96.00 91 GLN A N 1
ATOM 691 C CA . GLN A 1 91 ? -6.717 -4.289 -7.228 1.00 96.00 91 GLN A CA 1
ATOM 692 C C . GLN A 1 91 ? -5.686 -3.247 -6.739 1.00 96.00 91 GLN A C 1
ATOM 694 O O . GLN A 1 91 ? -4.789 -2.852 -7.492 1.00 96.00 91 GLN A O 1
ATOM 699 N N . THR A 1 92 ? -5.781 -2.828 -5.473 1.00 97.81 92 THR A N 1
ATOM 700 C CA . THR A 1 92 ? -4.856 -1.870 -4.846 1.00 97.81 92 THR A CA 1
ATOM 701 C C . THR A 1 92 ? -3.869 -2.575 -3.909 1.00 97.81 92 THR A C 1
ATOM 703 O O . THR A 1 92 ? -4.230 -3.456 -3.122 1.00 97.81 92 THR A O 1
ATOM 706 N N . TYR A 1 93 ? -2.599 -2.165 -3.960 1.00 98.38 93 TYR A N 1
ATOM 707 C CA . TYR A 1 93 ? -1.618 -2.475 -2.920 1.00 98.38 93 TYR A CA 1
ATOM 708 C C . TYR A 1 93 ? -1.685 -1.412 -1.828 1.00 98.38 93 TYR A C 1
ATOM 710 O O . TYR A 1 93 ? -1.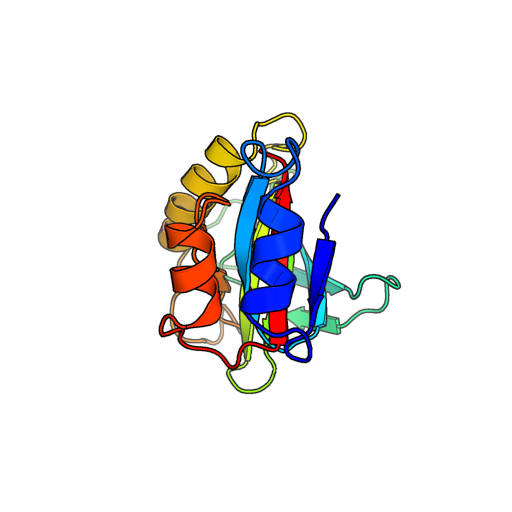149 -0.316 -1.981 1.00 98.38 93 TYR A O 1
ATOM 718 N N . TYR A 1 94 ? -2.312 -1.756 -0.709 1.00 98.06 94 TYR A N 1
ATOM 719 C CA . TYR A 1 94 ? -2.302 -0.909 0.472 1.00 98.06 94 TYR A CA 1
ATOM 720 C C . TYR A 1 94 ? -0.970 -1.055 1.200 1.00 98.06 94 TYR A C 1
ATOM 722 O O . TYR A 1 94 ? -0.650 -2.131 1.711 1.00 98.06 94 TYR A O 1
ATOM 730 N N . VAL A 1 95 ? -0.173 0.008 1.216 1.00 97.56 95 VAL A N 1
ATOM 731 C CA . VAL A 1 95 ? 1.154 0.024 1.827 1.00 97.56 95 VAL A CA 1
ATOM 732 C C . VAL A 1 95 ? 1.010 0.205 3.335 1.00 97.56 95 VAL A C 1
ATOM 734 O O . VAL A 1 95 ? 0.400 1.167 3.799 1.00 97.56 95 VAL A O 1
ATOM 737 N N . ILE A 1 96 ? 1.568 -0.739 4.093 1.00 95.12 96 ILE A N 1
ATOM 738 C CA . ILE A 1 96 ? 1.602 -0.703 5.561 1.00 95.12 96 ILE A CA 1
ATOM 739 C C . ILE A 1 96 ? 2.995 -0.366 6.099 1.00 95.12 96 ILE A C 1
ATOM 741 O O . ILE A 1 96 ? 3.109 0.039 7.252 1.00 95.12 96 ILE A O 1
ATOM 745 N N . ASP A 1 97 ? 4.047 -0.531 5.289 1.00 94.62 97 ASP A N 1
ATOM 746 C CA . ASP A 1 97 ? 5.407 -0.134 5.650 1.00 94.62 97 ASP A CA 1
ATOM 747 C C . ASP A 1 97 ? 6.305 0.114 4.422 1.00 94.62 97 ASP A C 1
ATOM 749 O O . ASP A 1 97 ? 6.116 -0.479 3.357 1.00 94.62 97 ASP A O 1
ATOM 753 N N . MET A 1 98 ? 7.326 0.952 4.599 1.00 94.12 98 MET A N 1
ATOM 754 C CA . MET A 1 98 ? 8.376 1.270 3.639 1.00 94.12 98 MET A CA 1
ATOM 755 C C . MET A 1 98 ? 9.747 0.908 4.217 1.00 94.12 98 MET A C 1
ATOM 757 O O . MET A 1 98 ? 10.265 1.587 5.101 1.00 94.12 98 MET A O 1
ATOM 761 N N . VAL A 1 99 ? 10.358 -0.151 3.686 1.00 93.69 99 VAL A N 1
ATOM 762 C CA . VAL A 1 99 ? 11.666 -0.650 4.150 1.00 93.69 99 VAL A CA 1
ATOM 763 C C . VAL A 1 99 ? 12.810 0.001 3.378 1.00 93.69 99 VAL A C 1
ATOM 765 O O . VAL A 1 99 ? 13.878 0.265 3.929 1.00 93.69 99 VAL A O 1
ATOM 768 N N . CYS A 1 100 ? 12.597 0.258 2.088 1.00 95.06 100 CYS A N 1
ATOM 769 C CA . CYS A 1 100 ? 13.573 0.918 1.235 1.00 95.06 100 CYS A CA 1
ATOM 770 C C . CYS A 1 100 ? 12.874 1.722 0.141 1.00 95.06 100 CYS A C 1
ATOM 772 O O . CYS A 1 100 ? 11.914 1.237 -0.462 1.00 95.06 100 CYS A O 1
ATOM 774 N N . TRP A 1 101 ? 13.383 2.915 -0.159 1.00 95.19 101 TRP A N 1
ATOM 775 C CA . TRP A 1 101 ? 12.883 3.760 -1.240 1.00 95.19 101 TRP A CA 1
ATOM 776 C C . TRP A 1 101 ? 14.031 4.293 -2.089 1.00 95.19 101 TRP A C 1
ATOM 778 O O . TRP A 1 101 ? 14.908 4.967 -1.568 1.00 95.19 101 TRP A O 1
ATOM 788 N N . ALA A 1 102 ? 14.032 4.008 -3.394 1.00 92.62 102 ALA A N 1
ATOM 789 C CA . ALA A 1 102 ? 15.068 4.447 -4.338 1.00 92.62 102 ALA A CA 1
ATOM 790 C C . ALA A 1 102 ? 16.519 4.167 -3.871 1.00 92.62 102 ALA A C 1
ATOM 792 O O . ALA A 1 102 ? 17.416 4.974 -4.097 1.00 92.62 102 ALA A O 1
ATOM 793 N N . GLY A 1 103 ? 16.748 3.026 -3.211 1.00 91.12 103 GLY A N 1
ATOM 794 C CA . GLY A 1 103 ? 18.047 2.630 -2.650 1.00 91.12 103 GLY A CA 1
ATOM 795 C C . GLY A 1 103 ? 18.339 3.160 -1.238 1.00 91.12 103 GLY A C 1
ATOM 796 O O . GLY A 1 103 ? 19.277 2.690 -0.599 1.00 91.12 103 GLY A O 1
ATOM 797 N N . TYR A 1 104 ? 17.525 4.074 -0.700 1.00 92.12 104 TYR A N 1
ATOM 798 C CA . TYR A 1 104 ? 17.646 4.522 0.689 1.00 92.12 104 TYR A CA 1
ATOM 799 C C . TYR A 1 104 ? 17.056 3.470 1.628 1.00 92.12 104 TYR A C 1
ATOM 801 O O . TYR A 1 104 ? 15.855 3.193 1.581 1.00 92.12 104 TYR A O 1
ATOM 809 N N . SER A 1 105 ? 17.901 2.863 2.462 1.00 92.69 105 SER A N 1
ATOM 810 C CA . SER A 1 105 ? 17.461 1.951 3.521 1.00 92.69 105 SER A CA 1
ATOM 811 C C . SER A 1 105 ? 16.807 2.735 4.654 1.00 92.69 105 SER A C 1
ATOM 813 O O . SER A 1 105 ? 17.355 3.731 5.119 1.00 92.69 105 SER A O 1
ATOM 815 N N . LEU A 1 106 ? 15.648 2.262 5.106 1.00 92.25 106 LEU A N 1
ATOM 816 C CA . LEU A 1 106 ? 14.880 2.843 6.210 1.00 92.25 106 LEU A CA 1
ATOM 817 C C . LEU A 1 106 ? 14.732 1.902 7.395 1.00 92.25 106 LEU A C 1
ATOM 819 O O . LEU A 1 106 ? 13.995 2.189 8.334 1.00 92.25 106 LEU A O 1
ATOM 823 N N . TYR A 1 107 ? 15.425 0.770 7.343 1.00 85.38 107 TYR A N 1
ATOM 824 C CA . TYR A 1 107 ? 15.321 -0.287 8.336 1.00 85.38 107 TYR A CA 1
ATOM 825 C C . TYR A 1 107 ? 15.607 0.202 9.766 1.00 85.38 107 TYR A C 1
ATOM 827 O O . TYR A 1 107 ? 14.985 -0.271 10.712 1.00 85.38 107 TYR A O 1
ATOM 835 N N . GLU A 1 108 ? 16.509 1.173 9.914 1.00 88.00 108 GLU A N 1
ATOM 836 C CA . GLU A 1 108 ? 16.910 1.741 11.208 1.00 88.00 108 GLU A CA 1
ATOM 837 C C . GLU A 1 108 ? 16.106 2.992 11.597 1.00 88.00 108 GLU A C 1
ATOM 839 O O . GLU A 1 108 ? 16.296 3.546 12.678 1.00 88.00 108 GLU A O 1
ATOM 844 N N . CYS A 1 109 ? 15.195 3.455 10.736 1.00 91.19 109 CYS A N 1
ATOM 845 C CA . CYS A 1 109 ? 14.367 4.618 11.021 1.00 91.19 109 CYS A CA 1
ATOM 846 C C . CYS A 1 109 ? 13.156 4.249 11.888 1.00 91.19 109 CYS A C 1
ATOM 848 O O . CYS A 1 109 ? 12.491 3.227 11.671 1.00 91.19 109 CYS A O 1
ATOM 850 N N . ALA A 1 110 ? 12.817 5.153 12.811 1.00 91.88 110 ALA A N 1
ATOM 851 C CA . ALA A 1 110 ? 11.585 5.087 13.591 1.00 91.88 110 ALA A CA 1
ATOM 852 C C . ALA A 1 110 ? 10.348 5.005 12.679 1.00 91.88 110 ALA A C 1
ATOM 854 O O . ALA A 1 110 ? 10.344 5.538 11.561 1.00 91.88 110 ALA A O 1
ATOM 855 N N . ALA A 1 111 ? 9.287 4.353 13.155 1.00 91.06 111 ALA A N 1
ATOM 856 C CA . ALA A 1 111 ? 8.096 4.106 12.348 1.00 91.06 111 ALA A CA 1
ATOM 857 C C . ALA A 1 111 ? 7.406 5.396 11.909 1.00 91.06 111 ALA A C 1
ATOM 859 O O . ALA A 1 111 ? 6.985 5.511 10.761 1.00 91.06 111 ALA A O 1
ATOM 860 N N . GLU A 1 112 ? 7.375 6.392 12.794 1.00 91.75 112 GLU A N 1
ATOM 861 C CA . GLU A 1 112 ? 6.821 7.714 12.508 1.00 91.75 112 GLU A CA 1
ATOM 862 C C . GLU A 1 112 ? 7.456 8.350 11.266 1.00 91.75 112 GLU A C 1
ATOM 864 O O . GLU A 1 112 ? 6.750 8.800 10.362 1.00 91.75 112 GLU A O 1
ATOM 869 N N . PHE A 1 113 ? 8.790 8.312 11.178 1.00 92.94 113 PHE A N 1
ATOM 870 C CA . PHE A 1 113 ? 9.517 8.841 10.029 1.00 92.94 113 PHE A CA 1
ATOM 871 C C . PHE A 1 113 ? 9.179 8.068 8.754 1.00 92.94 113 PHE A C 1
ATOM 873 O O . PHE A 1 113 ? 8.924 8.675 7.715 1.00 92.94 113 PHE A O 1
ATOM 880 N N . ARG A 1 114 ? 9.128 6.732 8.827 1.00 94.50 114 ARG A N 1
ATOM 881 C CA . ARG A 1 114 ? 8.776 5.898 7.671 1.00 94.50 114 ARG A CA 1
ATOM 882 C C . ARG A 1 114 ? 7.368 6.182 7.165 1.00 94.50 114 ARG A C 1
ATOM 884 O O . ARG A 1 114 ? 7.193 6.293 5.957 1.00 94.50 114 ARG A O 1
ATOM 891 N N . PHE A 1 115 ? 6.386 6.348 8.049 1.00 92.94 115 PHE A N 1
ATOM 892 C CA . PHE A 1 115 ? 5.009 6.662 7.654 1.00 92.94 115 PHE A CA 1
ATOM 893 C C . PHE A 1 115 ? 4.879 8.061 7.061 1.00 92.94 115 PHE A C 1
ATOM 895 O O . PHE A 1 115 ? 4.252 8.221 6.012 1.00 92.94 115 PHE A O 1
ATOM 902 N N . PHE A 1 116 ? 5.515 9.056 7.684 1.00 90.69 116 PHE A N 1
ATOM 903 C CA . PHE A 1 116 ? 5.574 10.411 7.143 1.00 90.69 116 PHE A CA 1
ATOM 904 C C . PHE A 1 116 ? 6.185 10.414 5.737 1.00 90.69 116 PHE A C 1
ATOM 906 O O . PHE A 1 116 ? 5.599 10.952 4.797 1.00 90.69 116 PHE A O 1
ATOM 913 N N . TRP A 1 117 ? 7.337 9.760 5.577 1.00 92.06 117 TRP A N 1
ATOM 914 C CA . TRP A 1 117 ? 8.061 9.770 4.315 1.00 92.06 117 TRP A CA 1
ATOM 915 C C . TRP A 1 117 ? 7.342 8.974 3.226 1.00 92.06 117 TRP A C 1
ATOM 917 O O . TRP A 1 117 ? 7.307 9.406 2.074 1.00 92.06 117 TRP A O 1
ATOM 927 N N . LEU A 1 118 ? 6.714 7.852 3.594 1.00 92.94 118 LEU A N 1
ATOM 928 C CA . LEU A 1 118 ? 5.927 7.024 2.684 1.00 92.94 118 LEU A CA 1
ATOM 929 C C . LEU A 1 118 ? 4.800 7.841 2.049 1.00 92.94 118 LEU A C 1
ATOM 931 O O . LEU A 1 118 ? 4.619 7.770 0.836 1.00 92.94 118 LEU A O 1
ATOM 935 N N . ASN A 1 119 ? 4.087 8.646 2.843 1.00 89.12 119 ASN A N 1
ATOM 936 C CA . ASN A 1 119 ? 2.990 9.464 2.337 1.00 89.12 119 ASN A CA 1
ATOM 937 C C . ASN A 1 119 ? 3.449 10.439 1.246 1.00 89.12 119 ASN A C 1
ATOM 939 O O . ASN A 1 119 ? 2.898 10.451 0.146 1.00 89.12 119 ASN A O 1
ATOM 943 N N . SER A 1 120 ? 4.509 11.205 1.511 1.00 91.00 120 SER A N 1
ATOM 944 C CA . SER A 1 120 ? 5.049 12.152 0.529 1.00 91.00 120 SER A CA 1
ATOM 945 C C . SER A 1 120 ? 5.589 11.445 -0.717 1.00 91.00 120 SER A C 1
ATOM 947 O O . SER A 1 120 ? 5.283 11.843 -1.841 1.00 91.00 120 SER A O 1
ATOM 949 N N . LYS A 1 121 ? 6.358 10.364 -0.541 1.00 93.62 121 LYS A N 1
ATOM 950 C CA . LYS A 1 121 ? 7.036 9.684 -1.652 1.00 93.62 121 LYS A CA 1
ATOM 951 C C . LYS A 1 121 ? 6.108 8.894 -2.559 1.00 93.62 121 LYS A C 1
ATOM 953 O O . LYS A 1 121 ? 6.345 8.848 -3.768 1.00 93.62 121 LYS A O 1
ATOM 958 N N . LEU A 1 122 ? 5.040 8.318 -2.016 1.00 92.94 122 LEU A N 1
ATOM 959 C CA . LEU A 1 122 ? 4.080 7.585 -2.830 1.00 92.94 122 LEU A CA 1
ATOM 960 C C . LEU A 1 122 ? 3.330 8.528 -3.782 1.00 92.94 122 LEU A C 1
ATOM 962 O O . LEU A 1 122 ? 3.226 8.223 -4.971 1.00 92.94 122 LEU A O 1
ATOM 966 N N . VAL A 1 123 ? 2.921 9.705 -3.297 1.00 91.81 123 VAL A N 1
ATOM 967 C CA . VAL A 1 123 ? 2.281 10.746 -4.119 1.00 91.81 123 VAL A CA 1
ATOM 968 C C . VAL A 1 123 ? 3.242 11.281 -5.183 1.00 91.81 123 VAL A C 1
ATOM 970 O O . VAL A 1 123 ? 2.891 11.300 -6.359 1.00 91.81 123 VAL A O 1
ATOM 973 N N . GLU A 1 124 ? 4.477 11.635 -4.807 1.00 93.19 124 GLU A N 1
ATOM 974 C CA . GLU A 1 124 ? 5.500 12.128 -5.751 1.00 93.19 124 GLU A CA 1
ATOM 975 C C . GLU A 1 124 ? 5.785 11.146 -6.900 1.00 93.19 124 GLU A C 1
ATOM 977 O O . GLU A 1 124 ? 6.124 11.562 -8.006 1.00 93.19 124 GLU A O 1
ATOM 982 N N . SER A 1 125 ? 5.656 9.839 -6.651 1.00 91.31 125 SER A N 1
ATOM 983 C CA . SER A 1 125 ? 5.914 8.808 -7.662 1.00 91.31 125 SER A CA 1
ATOM 984 C C . SER A 1 125 ? 4.794 8.635 -8.692 1.00 91.31 125 SER A C 1
ATOM 986 O O . SER A 1 125 ? 5.015 8.004 -9.723 1.00 91.31 125 SER A O 1
ATOM 988 N N . GLY A 1 126 ? 3.587 9.143 -8.421 1.00 92.19 126 GLY A N 1
ATOM 989 C CA . GLY A 1 126 ? 2.394 8.846 -9.221 1.00 92.19 126 GLY A CA 1
ATOM 990 C C . GLY A 1 126 ? 1.854 7.423 -9.026 1.00 92.19 126 GLY A C 1
ATOM 991 O O . GLY A 1 126 ? 0.984 6.985 -9.772 1.00 92.19 126 GLY A O 1
ATOM 992 N N . ALA A 1 127 ? 2.333 6.671 -8.028 1.00 93.88 127 ALA A N 1
ATOM 993 C CA . ALA A 1 127 ? 1.847 5.315 -7.749 1.00 93.88 127 ALA A CA 1
ATOM 994 C C . ALA A 1 127 ? 0.389 5.270 -7.257 1.00 93.88 127 ALA A C 1
ATOM 996 O O . ALA A 1 127 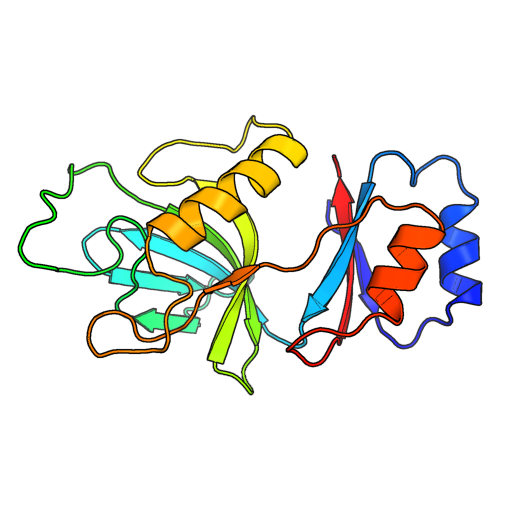? -0.249 4.218 -7.350 1.00 93.88 127 ALA A O 1
ATOM 997 N N . CYS A 1 128 ? -0.132 6.402 -6.776 1.00 94.19 128 CYS A N 1
ATOM 998 C CA . CYS A 1 128 ? -1.528 6.566 -6.373 1.00 94.19 128 CYS A CA 1
ATOM 999 C C . CYS A 1 128 ? -2.485 6.818 -7.551 1.00 94.19 128 CYS A C 1
ATOM 1001 O O . CYS A 1 128 ? -3.701 6.741 -7.365 1.00 94.19 128 CYS A O 1
ATOM 1003 N N . GLU A 1 129 ? -1.963 7.108 -8.748 1.00 93.06 129 GLU A N 1
ATOM 1004 C CA . GLU A 1 129 ? -2.782 7.395 -9.927 1.00 93.06 129 GLU A CA 1
ATOM 1005 C C . GLU A 1 129 ? -3.584 6.161 -10.395 1.00 93.06 129 GLU A C 1
ATOM 1007 O O . GLU A 1 129 ? -3.240 5.016 -10.063 1.00 93.06 129 GLU A O 1
ATOM 1012 N N . PRO A 1 130 ? -4.670 6.352 -11.169 1.00 91.88 130 PRO A N 1
ATOM 1013 C CA . PRO A 1 130 ? -5.447 5.252 -11.737 1.00 91.88 130 PRO A CA 1
ATOM 1014 C C . PRO A 1 130 ? -4.614 4.383 -12.691 1.00 91.88 130 PRO A C 1
ATOM 1016 O O . PRO A 1 130 ? -3.847 4.939 -13.475 1.00 91.88 130 PRO A O 1
ATOM 1019 N N . PRO A 1 1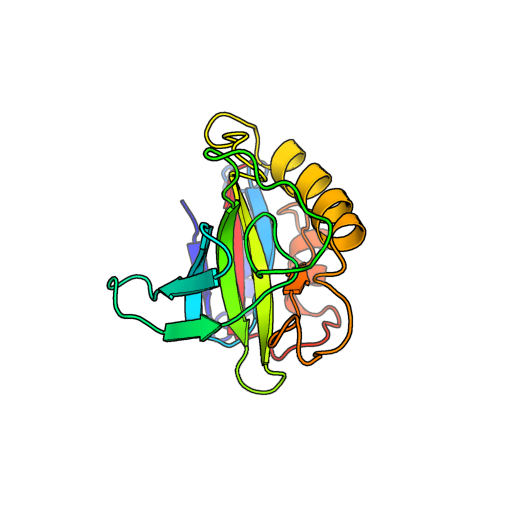31 ? -4.772 3.043 -12.683 1.00 92.81 131 PRO A N 1
ATOM 1020 C CA . PRO A 1 131 ? -3.988 2.125 -13.510 1.00 92.81 131 PRO A CA 1
ATOM 1021 C C . PRO A 1 131 ? -3.838 2.541 -14.977 1.00 92.81 131 PRO A C 1
ATOM 1023 O O . PRO A 1 131 ? -4.797 2.948 -15.632 1.00 92.81 131 PRO A O 1
ATOM 1026 N N . SER A 1 132 ? -2.642 2.340 -15.524 1.00 90.00 132 SER A N 1
ATOM 1027 C CA . SER A 1 132 ? -2.321 2.607 -16.927 1.00 90.00 132 SER A CA 1
ATOM 1028 C C . SER A 1 132 ? -1.421 1.518 -17.516 1.00 90.00 132 SER A C 1
ATOM 1030 O O . SER A 1 132 ? -1.046 0.548 -16.856 1.00 90.00 132 SER A O 1
ATOM 1032 N N . PHE A 1 133 ? -1.023 1.684 -18.778 1.00 85.06 133 PHE A N 1
ATOM 1033 C CA . PHE A 1 133 ? -0.064 0.781 -19.418 1.00 85.06 133 PHE A CA 1
ATOM 1034 C C . PHE A 1 133 ? 1.293 0.730 -18.686 1.00 85.06 133 PHE A C 1
ATOM 1036 O O . PHE A 1 133 ? 1.949 -0.311 -18.666 1.00 85.06 133 PHE A O 1
ATOM 1043 N N . TYR A 1 134 ? 1.709 1.838 -18.062 1.00 84.00 134 TYR A N 1
ATOM 1044 C CA . TYR A 1 134 ? 3.019 1.966 -17.414 1.00 84.00 134 TYR A CA 1
ATOM 1045 C C . TYR A 1 134 ? 2.994 1.680 -15.907 1.00 84.00 134 TYR A C 1
ATOM 1047 O O . TYR A 1 134 ? 4.054 1.473 -15.318 1.00 84.00 134 TYR A O 1
ATOM 1055 N N . HIS A 1 135 ? 1.814 1.604 -15.286 1.00 89.94 135 HIS A N 1
ATOM 1056 C CA . HIS A 1 135 ? 1.658 1.081 -13.929 1.00 89.94 135 HIS A CA 1
ATOM 1057 C C . HIS A 1 135 ? 0.339 0.305 -13.797 1.00 89.94 135 HIS A C 1
ATOM 1059 O O . HIS A 1 135 ? -0.756 0.845 -13.917 1.00 89.94 135 HIS A O 1
ATOM 1065 N N . LYS A 1 136 ? 0.444 -1.005 -13.564 1.00 95.12 136 LYS A N 1
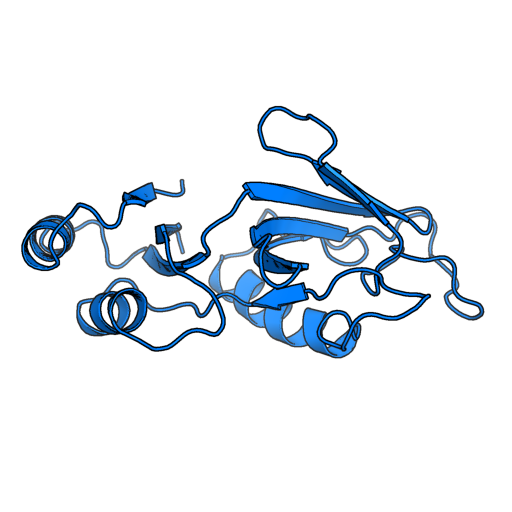ATOM 1066 C CA . LYS A 1 136 ? -0.717 -1.909 -13.620 1.00 95.12 136 LYS A CA 1
ATOM 1067 C C . LYS A 1 136 ? -1.639 -1.804 -12.404 1.00 95.12 136 LYS A C 1
ATOM 1069 O O . LYS A 1 136 ? -2.839 -2.019 -12.527 1.00 95.12 136 LYS A O 1
ATOM 1074 N N . TYR A 1 137 ? -1.065 -1.557 -11.234 1.00 97.50 137 TYR A N 1
ATOM 1075 C CA . TYR A 1 137 ? -1.782 -1.535 -9.964 1.00 97.50 137 TYR A CA 1
ATOM 1076 C C . TYR A 1 137 ? -1.601 -0.181 -9.295 1.00 97.50 137 TYR A C 1
ATOM 1078 O O . TYR A 1 137 ? -0.545 0.444 -9.435 1.00 97.50 137 TYR A O 1
ATOM 1086 N N . ARG A 1 138 ? -2.632 0.236 -8.562 1.00 96.50 138 ARG A N 1
ATOM 1087 C CA . ARG A 1 138 ? -2.582 1.404 -7.688 1.00 96.50 138 ARG A CA 1
ATOM 1088 C C . ARG A 1 138 ? -1.906 1.031 -6.371 1.00 96.50 138 ARG A C 1
ATOM 1090 O O . ARG A 1 138 ? -2.077 -0.088 -5.879 1.00 96.50 138 ARG A O 1
ATOM 1097 N N . PHE A 1 139 ? -1.169 1.971 -5.802 1.00 97.44 139 PHE A N 1
ATOM 1098 C CA . PHE A 1 139 ? -0.689 1.916 -4.428 1.00 97.44 139 PHE A CA 1
ATOM 1099 C C . PHE A 1 139 ? -1.403 2.985 -3.617 1.00 97.44 139 PHE A C 1
ATOM 1101 O O . PHE A 1 139 ? -1.610 4.089 -4.107 1.00 97.44 139 PHE A O 1
ATOM 1108 N N . ASP A 1 140 ? -1.784 2.656 -2.392 1.00 96.50 140 ASP A N 1
ATOM 1109 C CA . ASP A 1 140 ? -2.453 3.601 -1.503 1.00 96.50 140 ASP A CA 1
ATOM 1110 C C . ASP A 1 140 ? -2.044 3.332 -0.054 1.00 96.50 140 ASP A C 1
ATOM 1112 O O . ASP A 1 140 ? -1.471 2.286 0.262 1.00 96.50 140 ASP A O 1
ATOM 1116 N N . LEU A 1 141 ? -2.303 4.280 0.833 1.00 94.81 141 LEU A N 1
ATOM 1117 C CA . LEU A 1 141 ? -1.880 4.215 2.224 1.00 94.81 141 LEU A CA 1
ATOM 1118 C C . LEU A 1 141 ? -2.986 3.663 3.110 1.00 94.81 141 LEU A C 1
ATOM 1120 O O . LEU A 1 141 ? -4.177 3.893 2.901 1.00 94.81 141 LEU A O 1
ATOM 1124 N N . VAL A 1 142 ? -2.574 2.970 4.165 1.00 94.88 142 VAL A N 1
ATOM 1125 C CA . VAL A 1 142 ? -3.469 2.639 5.269 1.00 94.88 142 VAL A CA 1
ATOM 1126 C C . VAL A 1 142 ? -3.398 3.766 6.304 1.00 94.88 142 VAL A C 1
ATOM 1128 O O . VAL A 1 142 ? -2.299 4.062 6.775 1.00 94.88 142 VAL A O 1
ATOM 1131 N N . PRO A 1 143 ? -4.527 4.394 6.692 1.00 94.56 143 PRO A N 1
ATOM 1132 C CA . PRO A 1 143 ? -4.529 5.406 7.743 1.00 94.56 143 PRO A CA 1
ATOM 1133 C C . PRO A 1 143 ? -3.936 4.875 9.052 1.00 94.56 143 PRO A C 1
ATOM 1135 O O . PRO A 1 143 ? -4.278 3.775 9.499 1.00 94.56 143 PRO A O 1
ATOM 1138 N N . VAL A 1 144 ? -3.059 5.676 9.658 1.00 93.62 144 VAL A N 1
ATOM 1139 C CA . VAL A 1 144 ? -2.320 5.333 10.878 1.00 93.62 144 VAL A CA 1
ATOM 1140 C C . VAL A 1 144 ? -2.848 6.158 12.038 1.00 93.62 144 VAL A C 1
ATOM 1142 O O . VAL A 1 144 ? -2.939 7.381 11.941 1.00 93.62 144 VAL A O 1
ATOM 1145 N N . TYR A 1 145 ? -3.155 5.501 13.152 1.00 93.88 145 TYR A N 1
ATOM 1146 C CA . TYR A 1 145 ? -3.619 6.167 14.364 1.00 93.88 145 TYR A CA 1
ATOM 1147 C C . TYR A 1 145 ? -2.754 5.781 15.557 1.00 93.88 145 TYR A C 1
ATOM 1149 O O . TYR A 1 145 ? -2.194 4.684 15.611 1.00 93.88 145 TYR A O 1
ATOM 1157 N N . ASN A 1 146 ? -2.670 6.667 16.549 1.00 92.38 146 ASN A N 1
ATOM 1158 C CA . ASN A 1 146 ? -2.135 6.292 17.854 1.00 92.38 146 ASN A CA 1
ATOM 1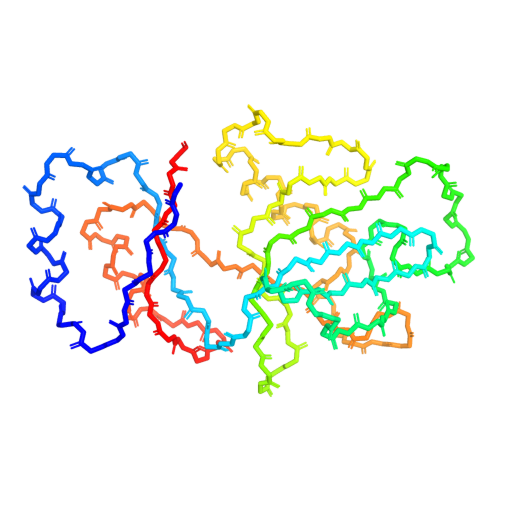159 C C . ASN A 1 146 ? -2.986 5.168 18.456 1.00 92.38 146 ASN A C 1
ATOM 1161 O O . ASN A 1 146 ? -4.209 5.165 18.318 1.00 92.38 146 ASN A O 1
ATOM 1165 N N . CYS A 1 147 ? -2.353 4.217 19.141 1.00 90.00 147 CYS A N 1
ATOM 1166 C CA . CYS A 1 147 ? -3.063 3.137 19.822 1.00 90.00 147 CYS A CA 1
ATOM 1167 C C . CYS A 1 147 ? -3.636 3.597 21.181 1.00 90.00 147 CYS A C 1
ATOM 1169 O O . CYS A 1 147 ? -3.350 3.024 22.231 1.00 90.00 147 CYS A O 1
ATOM 1171 N N . ASP A 1 148 ? -4.456 4.648 21.151 1.00 88.50 148 ASP A N 1
ATOM 1172 C CA . ASP A 1 148 ? -5.303 5.090 22.258 1.00 88.50 148 ASP A CA 1
ATOM 1173 C C . ASP A 1 148 ? -6.779 4.737 21.987 1.00 88.50 148 ASP A C 1
ATOM 1175 O O . ASP A 1 148 ? -7.132 4.145 20.962 1.00 88.50 148 ASP A O 1
ATOM 1179 N N . GLN A 1 149 ? -7.671 5.071 22.921 1.00 86.00 149 GLN A N 1
ATOM 1180 C CA . GLN A 1 149 ? -9.095 4.763 22.783 1.00 86.00 149 GLN A CA 1
ATOM 1181 C C . GLN A 1 149 ? -9.729 5.411 21.538 1.00 86.00 149 GLN A C 1
ATOM 1183 O O . GLN A 1 149 ? -10.594 4.794 20.908 1.00 86.00 149 GLN A O 1
ATOM 1188 N N . ALA A 1 150 ? -9.321 6.631 21.181 1.00 90.94 150 ALA A N 1
ATOM 1189 C CA . ALA A 1 150 ? -9.879 7.365 20.050 1.00 90.94 150 ALA A CA 1
ATOM 1190 C C . ALA A 1 150 ? -9.356 6.813 18.716 1.00 90.94 150 ALA A C 1
ATOM 1192 O O . ALA A 1 150 ? -10.138 6.599 17.786 1.00 90.94 150 ALA A O 1
ATOM 1193 N N . GLY A 1 151 ? -8.059 6.518 18.636 1.00 92.06 151 GLY A N 1
ATOM 1194 C CA . GLY A 1 151 ? -7.427 5.911 17.473 1.00 92.06 151 GLY A CA 1
ATOM 1195 C C . GLY A 1 151 ? -7.925 4.493 17.214 1.00 92.06 151 GLY A C 1
ATOM 1196 O O . GLY A 1 151 ? -8.268 4.179 16.076 1.00 92.06 151 GLY A O 1
ATOM 1197 N N . LEU A 1 152 ? -8.094 3.667 18.257 1.00 89.94 152 LEU A N 1
ATOM 1198 C CA . LEU A 1 152 ? -8.707 2.341 18.117 1.00 89.94 152 LEU A CA 1
ATOM 1199 C C . LEU A 1 152 ? -10.140 2.448 17.588 1.00 89.94 152 LEU A C 1
ATOM 1201 O O . LEU A 1 152 ? -10.512 1.733 16.657 1.00 89.94 152 LEU A O 1
ATOM 1205 N N . HIS A 1 153 ? -10.948 3.332 18.183 1.00 90.38 153 HIS A N 1
ATOM 1206 C CA . HIS A 1 153 ? -12.324 3.532 17.743 1.00 90.38 153 HIS A CA 1
ATOM 1207 C C . HIS A 1 153 ? -12.361 3.945 16.269 1.00 90.38 153 HIS A C 1
ATOM 1209 O O . HIS A 1 153 ? -13.082 3.334 15.487 1.00 90.38 153 HIS A O 1
ATOM 1215 N N . THR A 1 154 ? -11.530 4.911 15.879 1.00 94.38 154 THR A N 1
ATOM 1216 C CA . THR A 1 154 ? -11.451 5.406 14.500 1.00 94.38 154 THR A CA 1
ATOM 1217 C C . THR A 1 154 ? -10.987 4.321 13.530 1.00 94.38 154 THR A C 1
ATOM 1219 O O . THR A 1 154 ? -11.627 4.120 12.504 1.00 94.38 154 THR A O 1
ATOM 1222 N N . ALA A 1 155 ? -9.947 3.553 13.863 1.00 93.56 155 ALA A N 1
ATOM 1223 C CA . ALA A 1 155 ? -9.482 2.441 13.033 1.00 93.56 155 ALA A CA 1
ATOM 1224 C C . ALA A 1 155 ? -10.555 1.347 12.869 1.00 93.56 155 ALA A C 1
ATOM 1226 O O . ALA A 1 155 ? -10.715 0.766 11.795 1.00 93.56 155 ALA A O 1
ATOM 1227 N N . TYR A 1 156 ? -11.325 1.068 13.924 1.00 91.50 156 TYR A N 1
ATOM 1228 C CA . TYR A 1 156 ? -12.339 0.020 13.905 1.00 91.50 156 TYR A CA 1
ATOM 1229 C C . TYR A 1 156 ? -13.618 0.439 13.169 1.00 91.50 156 TYR A C 1
ATOM 1231 O O . TYR A 1 156 ? -14.087 -0.281 12.284 1.00 91.50 156 TYR A O 1
ATOM 1239 N N . SER A 1 157 ? -14.200 1.594 13.504 1.00 91.00 157 SER A N 1
ATOM 1240 C CA . SER A 1 157 ? -15.513 2.027 13.000 1.00 91.00 157 SER A CA 1
ATOM 1241 C C . SER A 1 157 ? -15.435 3.023 11.844 1.00 91.00 157 SER A C 1
ATOM 1243 O O . SER A 1 157 ? -16.383 3.106 11.066 1.00 91.00 157 SER A O 1
ATOM 1245 N N . GLY A 1 158 ? -14.306 3.715 11.675 1.00 93.19 158 GLY A N 1
ATOM 1246 C CA . GLY A 1 158 ? -14.128 4.753 10.664 1.00 93.19 158 GLY A CA 1
ATOM 1247 C C . GLY A 1 158 ? -14.261 4.244 9.222 1.00 93.19 158 GLY A C 1
ATOM 1248 O O . GLY A 1 158 ? -14.005 3.058 8.949 1.00 93.19 158 GLY A O 1
ATOM 1249 N N . PRO A 1 159 ? -14.684 5.122 8.294 1.00 94.75 159 PRO A N 1
ATOM 1250 C CA . PRO A 1 159 ? -14.795 4.789 6.882 1.00 94.75 159 PRO A CA 1
ATOM 1251 C C . PRO A 1 159 ? -13.408 4.648 6.248 1.00 94.75 159 PRO A C 1
ATOM 1253 O O . PRO A 1 159 ? -12.492 5.412 6.542 1.00 94.75 159 PRO A O 1
ATOM 1256 N N . VAL A 1 160 ? -13.271 3.675 5.352 1.00 95.38 160 VAL A N 1
ATOM 1257 C CA . VAL A 1 160 ? -12.065 3.410 4.556 1.00 95.38 160 VAL A CA 1
ATOM 1258 C C . VAL A 1 160 ? -12.490 2.928 3.162 1.00 95.38 160 VAL A C 1
ATOM 1260 O O . VAL A 1 160 ? -13.585 2.375 3.038 1.00 95.38 160 VAL A O 1
ATOM 1263 N N . PRO A 1 161 ? -11.666 3.107 2.112 1.00 94.81 161 PRO A N 1
ATOM 1264 C CA . PRO A 1 161 ? -12.036 2.748 0.737 1.00 94.81 161 PRO A CA 1
ATOM 1265 C C . PRO A 1 161 ? -11.984 1.236 0.441 1.00 94.81 161 PRO A C 1
ATOM 1267 O O . PRO A 1 161 ? -12.191 0.827 -0.697 1.00 94.81 161 PRO A O 1
ATOM 1270 N N . TYR A 1 162 ? -11.714 0.405 1.448 1.00 95.69 162 TYR A N 1
ATOM 1271 C CA . TYR A 1 162 ? -11.560 -1.044 1.331 1.00 95.69 162 TYR A CA 1
ATOM 1272 C C . TYR A 1 162 ? -12.384 -1.787 2.380 1.00 95.69 162 TYR A C 1
ATOM 1274 O O . TYR A 1 162 ? -12.752 -1.260 3.433 1.00 95.69 162 TYR A O 1
ATOM 1282 N N . VAL A 1 163 ? -12.634 -3.067 2.125 1.00 95.06 163 VAL A N 1
ATOM 1283 C CA . VAL A 1 163 ? -13.242 -3.940 3.127 1.00 95.06 163 VAL A CA 1
ATOM 1284 C C . VAL A 1 163 ? -12.192 -4.232 4.194 1.00 95.06 163 VAL A C 1
ATOM 1286 O O . VAL A 1 163 ? -11.115 -4.728 3.890 1.00 95.06 163 VAL A O 1
ATOM 1289 N N . LYS A 1 164 ? -12.486 -3.928 5.461 1.00 93.62 164 LYS A N 1
ATOM 1290 C CA . LYS A 1 164 ? -11.595 -4.252 6.591 1.00 93.62 164 LYS A CA 1
ATOM 1291 C C . LYS A 1 164 ? -11.530 -5.778 6.815 1.00 93.62 164 LYS A C 1
ATOM 1293 O O . LYS A 1 164 ? -12.487 -6.476 6.513 1.00 93.62 164 LYS A O 1
ATOM 1298 N N . ASP A 1 165 ? -10.503 -6.351 7.410 1.00 91.75 165 ASP A N 1
ATOM 1299 C CA . ASP A 1 165 ? -10.561 -7.737 7.934 1.00 91.75 165 ASP A CA 1
ATOM 1300 C C . ASP A 1 165 ? -10.029 -7.855 9.362 1.00 91.75 165 ASP A C 1
ATOM 1302 O O . ASP A 1 165 ? -9.962 -8.943 9.926 1.00 91.75 165 ASP A O 1
ATOM 1306 N N . GLY A 1 166 ? -9.708 -6.719 9.974 1.00 90.75 166 GLY A N 1
ATOM 1307 C CA . GLY A 1 166 ? -9.248 -6.661 11.345 1.00 90.75 166 GLY A CA 1
ATOM 1308 C C . GLY A 1 166 ? -8.530 -5.360 11.651 1.00 90.75 166 GLY A C 1
ATOM 1309 O O . GLY A 1 166 ? -8.650 -4.365 10.931 1.00 90.75 166 GLY A O 1
ATOM 1310 N N . LEU A 1 167 ? -7.750 -5.399 12.722 1.00 92.06 167 LEU A N 1
ATOM 1311 C CA . LEU A 1 167 ? -6.826 -4.346 13.110 1.00 92.06 167 LEU A CA 1
ATOM 1312 C C . LEU A 1 167 ? -5.394 -4.860 13.023 1.00 92.06 167 LEU A C 1
ATOM 1314 O O . LEU A 1 167 ? -5.117 -6.023 13.330 1.00 92.06 167 LEU A O 1
ATOM 1318 N N . LEU A 1 168 ? -4.487 -3.979 12.618 1.00 91.06 168 LEU A N 1
ATOM 1319 C CA . LEU A 1 168 ? -3.052 -4.218 12.677 1.00 91.06 168 LEU A CA 1
ATOM 1320 C C . LEU A 1 168 ? -2.457 -3.288 13.729 1.00 91.06 168 LEU A C 1
ATOM 1322 O O . LEU A 1 168 ? -2.783 -2.106 13.757 1.00 91.06 168 LEU A O 1
ATOM 1326 N N . PHE A 1 169 ? -1.591 -3.827 14.581 1.00 90.31 169 PHE A N 1
ATOM 1327 C CA . PHE A 1 169 ? -0.837 -3.057 15.567 1.00 90.31 169 PHE A CA 1
ATOM 1328 C C . PHE A 1 169 ? 0.636 -3.023 15.170 1.00 90.31 169 PHE A C 1
ATOM 1330 O O . PHE A 1 169 ? 1.197 -4.053 14.793 1.00 90.31 169 PHE A O 1
ATOM 1337 N N . TYR A 1 170 ? 1.264 -1.856 15.249 1.00 88.88 170 TYR A N 1
ATOM 1338 C CA . TYR A 1 170 ? 2.640 -1.625 14.810 1.00 88.88 170 TYR A CA 1
ATOM 1339 C C . TYR A 1 170 ? 3.422 -0.914 15.916 1.00 88.88 170 TYR A C 1
ATOM 1341 O O . TYR A 1 170 ? 2.879 -0.031 16.564 1.00 88.88 170 TYR A O 1
ATOM 1349 N N . ASN A 1 171 ? 4.677 -1.290 16.157 1.00 86.44 171 ASN A N 1
ATOM 1350 C CA . ASN A 1 171 ? 5.492 -0.652 17.198 1.00 86.44 171 ASN A CA 1
ATOM 1351 C C . ASN A 1 171 ? 6.091 0.668 16.691 1.00 86.44 171 ASN A C 1
ATOM 1353 O O . ASN A 1 171 ? 6.558 0.692 15.555 1.00 86.44 171 ASN A O 1
ATOM 1357 N N . LYS A 1 172 ? 6.069 1.722 17.507 1.00 85.31 172 LYS A N 1
ATOM 1358 C CA . LYS A 1 172 ? 6.657 3.027 17.166 1.00 85.31 172 LYS A CA 1
ATOM 1359 C C . LYS A 1 172 ? 8.145 2.927 16.814 1.00 85.31 172 LYS A C 1
ATOM 1361 O O . LYS A 1 172 ? 8.835 2.064 17.400 1.00 85.31 172 LYS A O 1
#

Foldseek 3Di:
DKDWFFPVDDPVNVVVVVPDPPQQQKKKFQAFPAFWWKWKAAQAKIWTAGPVRHTDDIGAALAQNHHDDPPPPQDNQFMWIFTFGQHPVQRETATPWTQDGGNRGCVPPDRVVGLVVCVVRLVVSCLQPDADNRHHHHYHYTDMDRRDPVSVCCNSPNDDPHDGGTMMMGGD

pLDDT: mean 86.9, std 14.36, range [40.88, 98.62]

Organism: Camellia sinensis (NCBI:txid4442)